Protein AF-A0A1I7X9Y7-F1 (afdb_monomer_lite)

Structure (mmCIF, N/CA/C/O backbone):
data_AF-A0A1I7X9Y7-F1
#
_entry.id   AF-A0A1I7X9Y7-F1
#
loop_
_atom_site.group_PDB
_atom_site.id
_atom_site.type_symbol
_atom_site.label_atom_id
_atom_site.label_alt_id
_atom_site.label_comp_id
_atom_site.label_asym_id
_atom_site.label_entity_id
_atom_site.label_seq_id
_atom_site.pdbx_PDB_ins_code
_a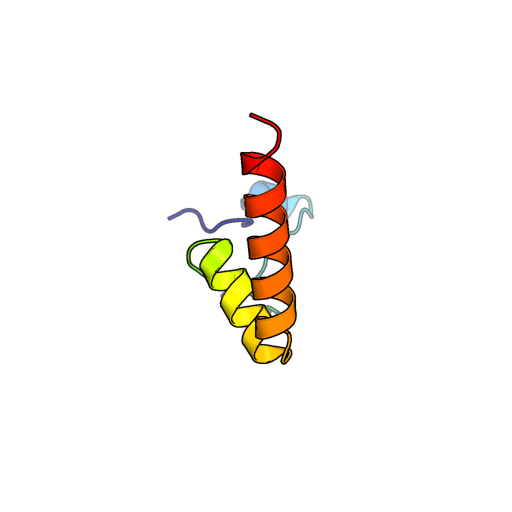tom_site.Cartn_x
_atom_site.Cartn_y
_atom_site.Cartn_z
_atom_site.occupancy
_atom_site.B_iso_or_equiv
_atom_site.auth_seq_id
_atom_site.auth_comp_id
_atom_site.auth_asym_id
_atom_site.auth_atom_id
_atom_site.pdbx_PDB_model_num
ATOM 1 N N . MET A 1 1 ? 13.037 14.897 -7.442 1.00 54.88 1 MET A N 1
ATOM 2 C CA . MET A 1 1 ? 12.238 14.334 -6.336 1.00 54.88 1 MET A CA 1
ATOM 3 C C . MET A 1 1 ? 12.665 12.895 -6.187 1.00 54.88 1 MET A C 1
ATOM 5 O O . MET A 1 1 ? 12.757 12.216 -7.200 1.00 54.88 1 MET A O 1
ATOM 9 N N . GLU A 1 2 ? 12.999 12.477 -4.975 1.00 70.56 2 GLU A N 1
ATOM 10 C CA . GLU A 1 2 ? 13.254 11.070 -4.677 1.00 70.56 2 GLU A CA 1
ATOM 11 C C . GLU A 1 2 ? 11.904 10.347 -4.612 1.00 70.56 2 GLU A C 1
ATOM 13 O O . GLU A 1 2 ? 10.997 10.772 -3.896 1.00 70.56 2 GLU A O 1
ATOM 18 N N . GLU A 1 3 ? 11.732 9.323 -5.440 1.00 84.12 3 GLU A N 1
ATOM 19 C CA . GLU A 1 3 ? 10.549 8.464 -5.438 1.00 84.12 3 GLU A CA 1
ATOM 20 C C . GLU A 1 3 ? 10.749 7.361 -4.388 1.00 84.12 3 GLU A C 1
ATOM 22 O O . GLU A 1 3 ? 11.792 6.707 -4.355 1.00 84.12 3 GLU A O 1
ATOM 27 N N . VAL A 1 4 ? 9.758 7.145 -3.519 1.00 86.00 4 VAL A N 1
ATOM 28 C CA . VAL A 1 4 ? 9.852 6.169 -2.421 1.00 86.00 4 VAL A CA 1
ATOM 29 C C . VAL A 1 4 ? 10.156 4.760 -2.931 1.00 86.00 4 VAL A C 1
ATOM 31 O O . VAL A 1 4 ? 9.530 4.275 -3.869 1.00 86.00 4 VAL A O 1
ATOM 34 N N . GLY A 1 5 ? 11.123 4.083 -2.315 1.00 88.62 5 GLY A N 1
ATOM 35 C CA . GLY A 1 5 ? 11.506 2.723 -2.699 1.00 88.62 5 GLY A CA 1
ATOM 36 C C . GLY A 1 5 ? 12.269 2.614 -4.024 1.00 88.62 5 GLY A C 1
ATOM 37 O O . GLY A 1 5 ? 12.541 1.495 -4.461 1.00 88.62 5 GLY A O 1
ATOM 38 N N . ARG A 1 6 ? 12.657 3.732 -4.658 1.00 90.06 6 ARG A N 1
ATOM 39 C CA . ARG A 1 6 ? 13.703 3.712 -5.688 1.00 90.06 6 ARG A CA 1
ATOM 40 C C . ARG A 1 6 ? 15.053 3.413 -5.060 1.00 90.06 6 ARG A C 1
ATOM 42 O O . ARG A 1 6 ? 15.348 3.833 -3.950 1.00 90.06 6 ARG A O 1
ATOM 49 N N . VAL A 1 7 ? 15.887 2.730 -5.829 1.00 89.12 7 VAL A N 1
ATOM 50 C CA . VAL A 1 7 ? 17.299 2.517 -5.508 1.00 89.12 7 VAL A CA 1
ATOM 51 C C . VAL A 1 7 ? 18.158 3.312 -6.481 1.00 89.12 7 VAL A C 1
ATOM 53 O O . VAL A 1 7 ? 17.781 3.481 -7.648 1.00 89.12 7 VAL A O 1
ATOM 56 N N . GLY A 1 8 ? 19.294 3.807 -5.996 1.00 86.69 8 GLY A N 1
ATOM 57 C CA . GLY A 1 8 ? 20.245 4.562 -6.797 1.00 86.69 8 GLY A CA 1
ATOM 58 C C . GLY A 1 8 ? 20.938 3.706 -7.857 1.00 86.69 8 GLY A C 1
ATOM 59 O O . GLY A 1 8 ? 20.854 2.476 -7.882 1.00 86.69 8 GLY A O 1
ATOM 60 N N . SER A 1 9 ? 21.638 4.373 -8.773 1.00 86.00 9 SER A N 1
ATOM 61 C CA . SER A 1 9 ? 22.311 3.711 -9.896 1.00 86.00 9 SER A CA 1
ATOM 62 C C . SER A 1 9 ? 23.422 2.756 -9.448 1.00 86.00 9 SER A C 1
ATOM 64 O O . SER A 1 9 ? 23.689 1.767 -10.127 1.00 86.00 9 SER A O 1
ATOM 66 N N . TYR A 1 10 ? 24.070 3.038 -8.312 1.00 88.44 10 TYR A N 1
ATOM 67 C CA . TYR A 1 10 ? 25.109 2.171 -7.759 1.00 88.44 10 TYR A CA 1
ATOM 68 C C . TYR A 1 10 ? 24.506 0.850 -7.276 1.00 88.44 10 TYR A C 1
ATOM 70 O O . TYR A 1 10 ? 24.948 -0.217 -7.697 1.00 88.44 10 TYR A O 1
ATOM 78 N N . GLU A 1 11 ? 23.449 0.923 -6.471 1.00 89.12 11 GLU A N 1
ATOM 79 C CA . GLU A 1 11 ? 22.714 -0.230 -5.961 1.00 89.12 11 GLU A CA 1
ATOM 80 C C . GLU A 1 11 ? 22.191 -1.102 -7.109 1.00 89.12 11 GLU A C 1
ATOM 82 O O . GLU A 1 11 ? 22.379 -2.319 -7.096 1.00 89.12 11 GLU A O 1
ATOM 87 N N . GLN A 1 12 ? 21.639 -0.480 -8.157 1.00 85.38 12 GLN A N 1
ATOM 88 C CA . GLN A 1 12 ? 21.213 -1.196 -9.364 1.00 85.38 12 GLN A CA 1
ATOM 89 C C . GLN A 1 12 ? 22.376 -1.924 -10.047 1.00 85.38 12 GLN A C 1
ATOM 91 O O . GLN A 1 12 ? 22.222 -3.070 -10.470 1.00 85.38 12 GLN A O 1
ATOM 96 N N . SER A 1 13 ? 23.552 -1.294 -10.134 1.00 88.31 13 SER A N 1
ATOM 97 C CA . SER A 1 13 ? 24.722 -1.881 -10.804 1.00 88.31 13 SER A CA 1
ATOM 98 C C . SER A 1 13 ? 25.309 -3.098 -10.081 1.00 88.31 13 SER A C 1
ATOM 100 O O . SER A 1 13 ? 25.930 -3.941 -10.725 1.00 88.31 13 SER A O 1
ATOM 102 N N . ILE A 1 14 ? 25.069 -3.227 -8.772 1.00 93.94 14 ILE A N 1
ATOM 103 C CA . ILE A 1 14 ? 25.432 -4.412 -7.977 1.00 93.94 14 ILE A CA 1
ATOM 104 C C . ILE A 1 14 ? 24.261 -5.397 -7.809 1.00 93.94 14 ILE A C 1
ATOM 106 O O . ILE A 1 14 ? 24.353 -6.339 -7.024 1.00 93.94 14 ILE A O 1
ATOM 110 N N . GLY A 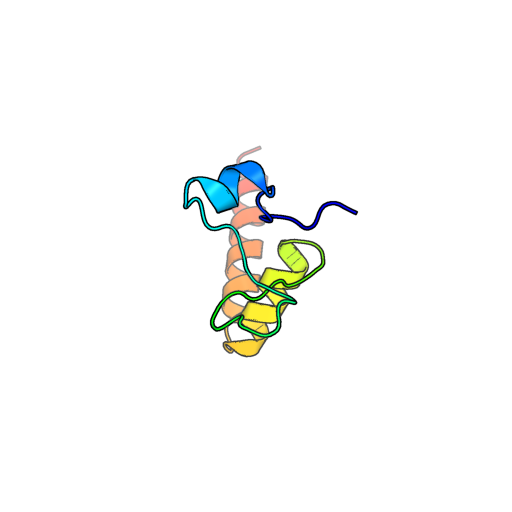1 15 ? 23.168 -5.205 -8.556 1.00 85.50 15 GLY A N 1
ATOM 111 C CA . GLY A 1 15 ? 22.038 -6.135 -8.621 1.00 85.50 15 GLY A CA 1
ATOM 112 C C . GLY A 1 15 ? 20.963 -5.944 -7.550 1.00 85.50 15 GLY A C 1
ATOM 113 O O . GLY A 1 15 ? 20.080 -6.792 -7.430 1.00 85.50 15 GLY A O 1
ATOM 114 N N . ILE A 1 16 ? 20.991 -4.854 -6.779 1.00 88.31 16 ILE A N 1
ATOM 115 C CA . ILE A 1 16 ? 19.899 -4.520 -5.859 1.00 88.31 16 ILE A CA 1
ATOM 116 C C . ILE A 1 16 ? 18.755 -3.913 -6.671 1.00 88.31 16 ILE A C 1
ATOM 118 O O . ILE A 1 16 ? 18.926 -2.910 -7.364 1.00 88.31 16 ILE A O 1
ATOM 122 N N . GLN A 1 17 ? 17.568 -4.505 -6.563 1.00 85.06 17 GLN A N 1
ATOM 123 C CA . GLN A 1 17 ? 16.375 -4.030 -7.254 1.00 85.06 17 GLN A CA 1
ATOM 124 C C . GLN A 1 17 ? 15.441 -3.301 -6.281 1.00 85.06 17 GLN A C 1
ATOM 126 O O . GLN A 1 17 ? 15.017 -3.867 -5.276 1.00 85.06 17 GLN A O 1
ATOM 131 N N . GLY A 1 18 ? 15.122 -2.045 -6.590 1.00 90.94 18 GLY A N 1
ATOM 132 C CA . GLY A 1 18 ? 14.081 -1.277 -5.904 1.00 90.94 18 GLY A CA 1
ATOM 133 C C . GLY A 1 18 ? 12.710 -1.465 -6.547 1.00 90.94 18 GLY A C 1
ATOM 134 O O . GLY A 1 18 ? 12.530 -2.304 -7.428 1.00 90.94 18 GLY A O 1
ATOM 135 N N . LEU A 1 19 ? 11.748 -0.646 -6.134 1.00 92.81 19 LEU A N 1
ATOM 136 C CA . LEU A 1 19 ? 10.414 -0.628 -6.722 1.00 92.81 19 LEU A CA 1
ATOM 137 C C . LEU A 1 19 ? 10.440 -0.033 -8.137 1.00 92.81 19 LEU A C 1
ATOM 139 O O . LEU A 1 19 ? 11.121 0.960 -8.423 1.00 92.81 19 LEU A O 1
ATOM 143 N N . CYS A 1 20 ? 9.665 -0.639 -9.030 1.00 92.06 20 CYS A N 1
ATOM 144 C CA . CYS A 1 20 ? 9.635 -0.319 -10.451 1.00 92.06 20 CYS A CA 1
ATOM 145 C C . CYS A 1 20 ? 8.399 0.484 -10.882 1.00 92.06 20 CYS A C 1
ATOM 147 O O . CYS A 1 20 ? 8.252 0.733 -12.077 1.00 92.06 20 CYS A O 1
ATOM 149 N N . TYR A 1 21 ? 7.522 0.922 -9.969 1.00 92.88 21 TYR A N 1
ATOM 150 C CA . TYR A 1 21 ? 6.338 1.708 -10.344 1.00 92.88 21 TYR A CA 1
ATOM 151 C C . TYR A 1 21 ? 6.721 2.937 -11.191 1.00 92.88 21 TYR A C 1
ATOM 153 O O . TYR A 1 21 ? 7.788 3.529 -11.026 1.00 92.88 21 TYR A O 1
ATOM 161 N N . GLY A 1 22 ? 5.887 3.281 -12.175 1.00 89.44 22 GLY A N 1
ATOM 162 C CA . GLY A 1 22 ? 6.169 4.363 -13.128 1.00 89.44 22 GLY A CA 1
ATOM 163 C C . GLY A 1 22 ? 7.206 4.046 -14.220 1.00 89.44 22 GLY A C 1
ATOM 164 O O . GLY A 1 22 ? 7.355 4.848 -15.138 1.00 89.44 22 GLY A O 1
ATOM 165 N N . LEU A 1 23 ? 7.894 2.895 -14.183 1.00 89.38 23 LEU A N 1
ATOM 166 C CA . LEU A 1 23 ? 8.748 2.441 -15.290 1.00 89.38 23 LEU A CA 1
ATOM 167 C C . LEU A 1 23 ? 7.960 1.643 -16.331 1.00 89.38 23 LEU A C 1
ATOM 169 O O . LEU A 1 23 ? 6.978 0.971 -16.017 1.00 89.38 23 LEU A O 1
ATOM 173 N N . LYS A 1 24 ? 8.435 1.678 -17.581 1.00 90.62 24 LYS A N 1
ATOM 174 C CA . LYS A 1 24 ? 7.798 1.014 -18.730 1.00 90.62 24 LYS A CA 1
ATOM 175 C C . LYS A 1 24 ? 7.741 -0.514 -18.597 1.00 90.62 24 LYS A C 1
ATOM 177 O O . LYS A 1 24 ? 6.843 -1.138 -19.148 1.00 90.62 24 LYS A O 1
ATOM 182 N N . ASP A 1 25 ? 8.707 -1.109 -17.911 1.00 87.25 25 ASP A N 1
ATOM 183 C CA . ASP A 1 25 ? 8.855 -2.552 -17.713 1.00 87.25 25 ASP A CA 1
ATOM 184 C C . ASP A 1 25 ? 8.324 -3.039 -16.355 1.00 87.25 25 ASP A C 1
ATOM 186 O O . ASP A 1 25 ? 8.506 -4.207 -16.005 1.00 87.25 25 ASP A O 1
ATOM 190 N N . ASN A 1 26 ? 7.630 -2.177 -15.605 1.00 92.12 26 ASN A N 1
ATOM 191 C CA . ASN A 1 26 ? 6.972 -2.557 -14.364 1.00 92.12 26 ASN A CA 1
ATOM 192 C C . ASN A 1 26 ? 5.920 -3.648 -14.596 1.00 92.12 26 ASN A C 1
ATOM 194 O O . ASN A 1 26 ? 5.023 -3.497 -15.424 1.00 92.12 26 ASN A O 1
ATOM 198 N N . LYS A 1 27 ? 5.992 -4.727 -13.813 1.00 94.31 27 LYS A N 1
ATOM 199 C CA . LYS A 1 27 ? 5.057 -5.858 -13.917 1.00 94.31 27 LYS A CA 1
ATOM 200 C C . LYS A 1 27 ? 4.129 -6.012 -12.719 1.00 94.31 27 LYS A C 1
ATOM 202 O O . LYS A 1 27 ? 3.163 -6.759 -12.822 1.00 94.31 27 LYS A O 1
ATOM 207 N N . ARG A 1 28 ? 4.450 -5.393 -11.578 1.00 94.56 28 ARG A N 1
ATOM 208 C CA . ARG A 1 28 ? 3.791 -5.727 -10.304 1.00 94.56 28 ARG A CA 1
ATOM 209 C C . ARG A 1 28 ? 3.715 -4.592 -9.289 1.00 94.56 28 ARG A C 1
ATOM 211 O O . ARG A 1 28 ? 2.870 -4.655 -8.405 1.00 94.56 28 ARG A O 1
ATOM 218 N N . ASP A 1 29 ? 4.594 -3.596 -9.370 1.00 94.88 29 ASP A N 1
ATOM 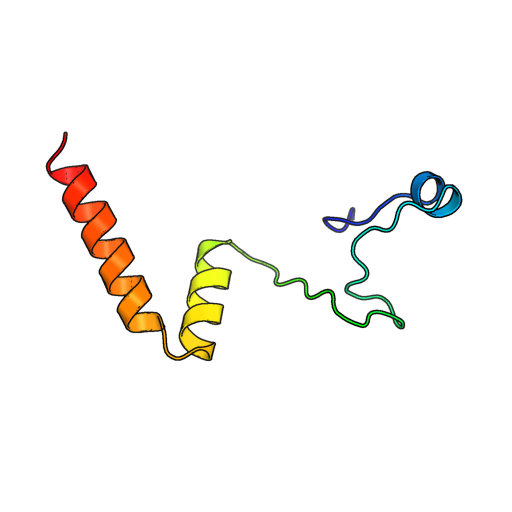219 C CA . ASP A 1 29 ? 4.712 -2.613 -8.297 1.00 94.88 29 ASP A CA 1
ATOM 220 C C . ASP A 1 29 ? 3.679 -1.502 -8.505 1.00 94.88 29 ASP A C 1
ATOM 222 O O . ASP A 1 29 ? 3.672 -0.828 -9.536 1.00 94.88 29 ASP A O 1
ATOM 226 N N . VAL A 1 30 ? 2.803 -1.294 -7.528 1.00 93.69 30 VAL A N 1
ATOM 227 C CA . VAL A 1 30 ? 1.801 -0.223 -7.544 1.00 93.69 30 VAL A CA 1
ATOM 228 C C . VAL A 1 30 ? 2.128 0.759 -6.432 1.00 93.69 30 VAL A C 1
ATOM 230 O O . VAL A 1 30 ? 2.335 0.360 -5.289 1.00 93.69 30 VAL A O 1
ATOM 233 N N . PHE A 1 31 ? 2.161 2.047 -6.768 1.00 93.50 31 PHE A N 1
ATOM 234 C CA . PHE A 1 31 ? 2.292 3.117 -5.788 1.00 93.50 31 PHE A CA 1
ATOM 235 C C . PHE A 1 31 ? 0.988 3.901 -5.705 1.00 93.50 31 PHE A C 1
ATOM 237 O O . PHE A 1 31 ? 0.567 4.529 -6.678 1.00 93.50 31 PHE A O 1
ATOM 244 N N . TRP A 1 32 ? 0.362 3.865 -4.533 1.00 94.00 32 TRP A N 1
ATOM 245 C CA . TRP A 1 32 ? -0.782 4.703 -4.206 1.00 94.00 32 TRP A CA 1
ATOM 246 C C . TRP A 1 32 ? -0.294 5.887 -3.365 1.00 94.00 32 TRP A C 1
ATOM 248 O O . TRP A 1 32 ? 0.343 5.706 -2.328 1.00 94.00 32 TRP A O 1
ATOM 258 N N . ARG A 1 33 ? -0.538 7.110 -3.845 1.00 92.75 33 ARG A N 1
ATOM 259 C CA . ARG A 1 33 ? -0.049 8.342 -3.214 1.00 92.75 33 ARG A CA 1
ATOM 260 C C . ARG A 1 33 ? -1.122 8.935 -2.304 1.00 92.75 33 ARG A C 1
ATOM 262 O O . ARG A 1 33 ? -2.184 9.300 -2.796 1.00 92.75 33 ARG A O 1
ATOM 269 N N . GLY A 1 34 ? -0.792 9.150 -1.033 1.00 93.25 34 GLY A N 1
ATOM 270 C CA . GLY A 1 34 ? -1.671 9.788 -0.050 1.00 93.25 34 GLY A CA 1
ATOM 271 C C . GLY A 1 34 ? -1.324 9.354 1.373 1.00 93.25 34 GLY A C 1
ATOM 272 O O . GLY A 1 34 ? -0.195 8.924 1.618 1.00 93.25 34 GLY A O 1
ATOM 273 N N . SER A 1 35 ? -2.280 9.469 2.299 1.00 96.62 35 SER A N 1
ATOM 274 C CA . SER A 1 35 ? -2.137 8.947 3.663 1.00 96.62 35 SER A CA 1
ATOM 275 C C . SER A 1 35 ? -2.383 7.435 3.711 1.00 96.62 35 SER A C 1
ATOM 277 O O . SER A 1 35 ? -3.157 6.900 2.918 1.00 96.62 35 SER A O 1
ATOM 279 N N . CYS A 1 36 ? -1.753 6.726 4.649 1.00 96.06 36 CYS A N 1
ATOM 280 C CA . CYS A 1 36 ? -2.002 5.291 4.802 1.00 96.06 36 CYS A CA 1
ATOM 281 C C . CYS A 1 36 ? -3.487 4.991 5.064 1.00 96.06 36 CYS A C 1
ATOM 283 O O . CYS A 1 36 ? -4.015 4.051 4.477 1.00 96.06 36 CYS A O 1
ATOM 285 N N . ASP A 1 37 ? -4.158 5.811 5.877 1.00 97.25 37 ASP A N 1
ATOM 286 C CA . ASP A 1 37 ? -5.564 5.617 6.244 1.00 97.25 37 ASP A CA 1
ATOM 287 C C . ASP A 1 37 ? -6.485 5.707 5.023 1.00 97.25 37 ASP A C 1
ATOM 289 O O . ASP A 1 37 ? -7.311 4.822 4.805 1.00 97.25 37 ASP A O 1
ATOM 293 N N . ASP A 1 38 ? -6.303 6.724 4.178 1.00 97.31 38 ASP A N 1
ATOM 294 C CA . ASP A 1 38 ? -7.078 6.886 2.943 1.00 97.31 38 ASP A CA 1
ATOM 295 C C . ASP A 1 38 ? -6.839 5.717 1.974 1.00 97.31 38 ASP A C 1
ATOM 297 O O . ASP A 1 38 ? -7.774 5.207 1.353 1.00 97.31 38 ASP A O 1
ATOM 301 N N . GLY A 1 39 ? -5.584 5.271 1.853 1.00 97.50 39 GLY A N 1
ATOM 302 C CA . GLY A 1 39 ? -5.212 4.158 0.984 1.00 97.50 39 GLY A CA 1
ATOM 303 C C . GLY A 1 39 ? -5.822 2.834 1.440 1.00 97.50 39 GLY A C 1
ATOM 304 O O . GLY A 1 39 ? -6.346 2.083 0.618 1.00 97.50 39 GLY A O 1
ATOM 305 N N . VAL A 1 40 ? -5.801 2.565 2.748 1.00 97.94 40 VAL A N 1
ATOM 306 C CA . VAL A 1 40 ? -6.400 1.363 3.343 1.00 97.94 40 VAL A CA 1
ATOM 307 C C . VAL A 1 40 ? -7.924 1.408 3.250 1.00 97.94 40 VAL A C 1
ATOM 309 O O . VAL A 1 40 ? -8.515 0.409 2.844 1.00 97.94 40 VAL A O 1
ATOM 312 N N . ARG A 1 41 ? -8.564 2.553 3.530 1.00 98.19 41 ARG A N 1
ATOM 313 C CA . ARG A 1 41 ? -10.018 2.718 3.345 1.00 98.19 41 ARG A CA 1
ATOM 314 C C . ARG A 1 41 ? -10.422 2.459 1.898 1.00 98.19 41 ARG A C 1
ATOM 316 O O . ARG A 1 41 ? -11.324 1.667 1.648 1.00 98.19 41 ARG A O 1
ATOM 323 N N . ARG A 1 42 ? -9.702 3.044 0.937 1.00 98.00 42 ARG A N 1
ATOM 324 C CA . ARG A 1 42 ? -9.987 2.837 -0.487 1.00 98.00 42 ARG A CA 1
ATOM 325 C C . ARG A 1 42 ? -9.796 1.384 -0.920 1.00 98.00 42 ARG A C 1
ATOM 327 O O . ARG A 1 42 ? -10.554 0.891 -1.751 1.00 98.00 42 ARG A O 1
ATOM 334 N N . LEU A 1 43 ? -8.776 0.709 -0.393 1.00 98.25 43 LEU A N 1
ATOM 335 C CA . LEU A 1 43 ? -8.553 -0.707 -0.663 1.00 98.25 43 LEU A CA 1
ATOM 336 C C . LEU A 1 43 ? -9.677 -1.572 -0.078 1.00 98.25 43 LEU A C 1
ATOM 338 O O . LEU A 1 43 ? -10.126 -2.489 -0.756 1.00 98.25 43 LEU A O 1
ATOM 342 N N . ALA A 1 44 ? -10.147 -1.265 1.133 1.00 98.50 44 ALA A N 1
ATOM 343 C CA . ALA A 1 44 ? -11.249 -1.980 1.769 1.00 98.50 44 ALA A CA 1
ATOM 344 C C . ALA A 1 44 ? -12.554 -1.845 0.971 1.00 98.50 44 ALA A C 1
ATOM 346 O O . ALA A 1 44 ? -13.172 -2.863 0.688 1.00 98.50 44 ALA A O 1
ATOM 347 N N . GLU A 1 45 ? -12.903 -0.640 0.505 1.00 98.31 45 GLU A N 1
ATOM 348 C CA . GLU A 1 45 ? -14.062 -0.424 -0.385 1.00 98.31 45 GLU A CA 1
ATOM 349 C C . GLU A 1 45 ? -13.992 -1.270 -1.665 1.00 98.31 45 GLU A C 1
ATOM 351 O O . GLU A 1 45 ? -14.999 -1.745 -2.170 1.00 98.31 45 GLU A O 1
ATOM 356 N N . MET A 1 46 ? -12.798 -1.449 -2.240 1.00 98.44 46 MET A N 1
ATOM 357 C CA . MET A 1 46 ? -12.630 -2.250 -3.459 1.00 98.44 46 MET A CA 1
ATOM 358 C C . MET A 1 46 ? -12.749 -3.759 -3.222 1.00 98.44 46 MET A C 1
ATOM 360 O O . MET A 1 46 ? -12.886 -4.515 -4.185 1.00 98.44 46 MET A O 1
ATOM 364 N N . LEU A 1 47 ? -12.614 -4.190 -1.971 1.00 98.44 47 LEU A N 1
ATOM 365 C CA . LEU A 1 47 ? -12.699 -5.582 -1.543 1.00 98.44 47 LEU A CA 1
ATOM 366 C C . LEU A 1 47 ? -14.041 -5.895 -0.863 1.00 98.44 47 LEU A C 1
ATOM 368 O O . LEU A 1 47 ? -14.209 -7.021 -0.400 1.00 98.44 47 LEU A O 1
ATOM 372 N N . ASP A 1 48 ? -14.963 -4.926 -0.811 1.00 98.50 48 ASP A N 1
ATOM 373 C CA . ASP A 1 48 ? -16.227 -4.979 -0.064 1.00 98.50 48 ASP A CA 1
ATOM 374 C C . ASP A 1 48 ? -16.016 -5.256 1.447 1.00 98.50 48 ASP A C 1
ATOM 376 O O . ASP A 1 48 ? -16.764 -6.002 2.081 1.00 98.50 48 ASP A O 1
ATOM 380 N N . TRP A 1 49 ? -14.939 -4.706 2.026 1.00 98.69 49 TRP A N 1
ATOM 381 C CA . TRP A 1 49 ? -14.539 -4.857 3.439 1.00 98.69 49 TRP A CA 1
ATOM 382 C C . TRP A 1 49 ? -14.703 -3.574 4.263 1.00 98.69 49 TRP A C 1
ATOM 384 O O . TRP A 1 49 ? -14.260 -3.505 5.410 1.00 98.69 49 TRP A O 1
ATOM 394 N N . GLU A 1 50 ? -15.283 -2.520 3.696 1.00 98.31 50 GLU A N 1
ATOM 395 C CA . GLU A 1 50 ? -15.352 -1.199 4.319 1.00 98.31 50 GLU A CA 1
ATOM 396 C C .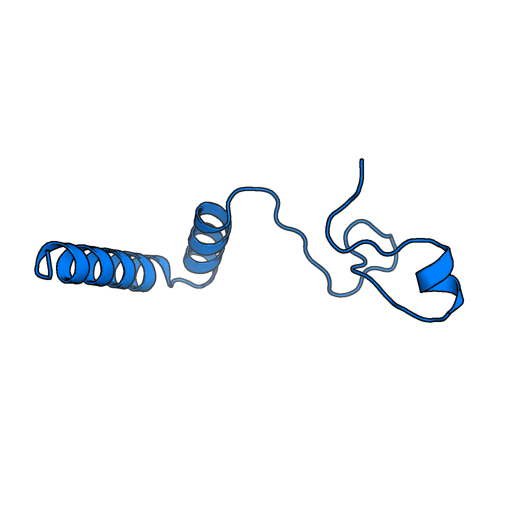 GLU A 1 50 ? -16.072 -1.214 5.674 1.00 98.31 50 GLU A C 1
ATOM 398 O O . GLU A 1 50 ? -15.602 -0.591 6.625 1.00 98.31 50 GLU A O 1
ATOM 403 N N . HIS A 1 51 ? -17.155 -1.984 5.798 1.00 98.31 51 HIS A N 1
ATOM 404 C CA . HIS A 1 51 ? -17.921 -2.080 7.040 1.00 98.31 51 HIS A CA 1
ATOM 405 C C . HIS A 1 51 ? -17.176 -2.847 8.136 1.00 98.31 51 HIS A C 1
ATOM 407 O O . HIS A 1 51 ? -17.181 -2.416 9.290 1.00 98.31 51 HIS A O 1
ATOM 413 N N . ASP A 1 52 ? -16.488 -3.932 7.774 1.00 98.50 52 ASP A N 1
ATOM 414 C CA . ASP A 1 52 ? -15.667 -4.708 8.708 1.00 98.50 52 ASP A CA 1
ATOM 415 C C . ASP A 1 52 ? -14.503 -3.856 9.241 1.00 98.50 52 ASP A C 1
ATOM 417 O O . ASP A 1 52 ? -14.197 -3.872 10.436 1.00 98.50 52 ASP A O 1
ATOM 421 N N . LEU A 1 53 ? -13.873 -3.062 8.366 1.00 98.31 53 LEU A N 1
ATOM 422 C CA . LEU A 1 53 ? -12.809 -2.138 8.751 1.00 98.31 53 LEU A CA 1
ATOM 423 C C . LEU A 1 53 ? -13.323 -1.026 9.679 1.00 98.31 53 LEU A C 1
ATOM 425 O O . LEU A 1 53 ? -12.671 -0.721 10.679 1.00 98.31 53 LEU A O 1
ATOM 429 N N . ASP A 1 54 ? -14.475 -0.425 9.372 1.00 98.06 54 ASP A N 1
ATOM 430 C CA . ASP A 1 54 ? -15.069 0.623 10.208 1.00 98.06 54 ASP A CA 1
ATOM 431 C C . ASP A 1 54 ? -15.430 0.099 11.607 1.00 98.06 54 ASP A C 1
ATOM 433 O O . ASP A 1 54 ? -15.131 0.761 12.607 1.00 98.06 54 ASP A O 1
ATOM 437 N N . GLN A 1 55 ? -15.999 -1.109 11.694 1.00 98.12 55 GLN A N 1
ATOM 438 C CA . GLN A 1 55 ? -16.292 -1.754 12.974 1.00 98.12 55 GLN A CA 1
ATOM 439 C C . GLN A 1 55 ? -15.010 -1.983 13.788 1.00 98.12 55 GLN A C 1
ATOM 441 O O . GLN A 1 55 ? -14.950 -1.603 14.959 1.00 98.12 55 GLN A O 1
ATOM 446 N N . LEU A 1 56 ? -13.963 -2.535 13.166 1.00 97.62 56 LEU A N 1
ATOM 447 C CA . LEU A 1 56 ? -12.686 -2.802 13.833 1.00 97.62 56 LEU A CA 1
ATOM 448 C C . LEU A 1 56 ? -12.046 -1.525 14.400 1.00 97.62 56 LEU A C 1
ATOM 450 O O . LEU A 1 56 ? -11.520 -1.518 15.515 1.00 97.62 56 LEU A O 1
ATOM 454 N N . ILE A 1 57 ? -12.093 -0.428 13.641 1.00 96.81 57 ILE A N 1
ATOM 455 C CA . ILE A 1 57 ? -11.578 0.875 14.076 1.00 96.81 57 ILE A CA 1
ATOM 456 C C . ILE A 1 57 ? -12.363 1.386 15.292 1.00 96.81 57 ILE A C 1
ATOM 458 O O . ILE A 1 57 ? -11.760 1.838 16.269 1.00 96.81 57 ILE A O 1
ATOM 462 N N . GLN A 1 58 ? -13.695 1.304 15.252 1.00 96.81 58 GLN A N 1
ATOM 463 C CA . GLN A 1 58 ? -14.554 1.754 16.346 1.00 96.81 58 GLN A CA 1
ATOM 464 C C . GLN A 1 58 ? -14.314 0.953 17.633 1.00 96.81 58 GLN A C 1
ATOM 466 O O . GLN A 1 58 ? -14.186 1.547 18.705 1.00 96.81 58 GLN A O 1
ATOM 471 N N . GLU A 1 59 ? -14.209 -0.373 17.530 1.00 96.31 59 GLU A N 1
ATOM 472 C CA . GLU A 1 59 ? -13.875 -1.249 18.658 1.00 96.31 59 GLU A CA 1
ATOM 473 C C . GLU A 1 59 ? -12.509 -0.882 19.258 1.00 96.31 59 GLU A C 1
ATOM 475 O O . GLU A 1 59 ? -12.375 -0.751 20.476 1.00 96.31 59 GLU A O 1
ATOM 480 N N . GLY A 1 60 ? -11.508 -0.631 18.409 1.00 94.38 60 GLY A N 1
ATOM 481 C CA . GLY A 1 60 ? -10.174 -0.217 18.842 1.00 94.38 60 GLY A CA 1
ATOM 482 C C . GLY A 1 60 ? -10.151 1.116 19.601 1.00 94.38 60 GLY A C 1
ATOM 483 O O . GLY A 1 60 ? -9.424 1.242 20.589 1.00 94.38 60 GLY A O 1
ATOM 484 N N . TYR A 1 61 ? -10.943 2.107 19.176 1.00 93.81 61 TYR A N 1
ATOM 485 C CA . TYR A 1 61 ? -11.073 3.376 19.904 1.00 93.81 61 TYR A CA 1
ATOM 486 C C . TYR A 1 61 ? -11.815 3.208 21.229 1.00 93.81 61 TYR A C 1
ATOM 488 O O . TYR A 1 61 ? -11.330 3.678 22.253 1.00 93.81 61 TYR A O 1
ATOM 496 N N . TYR A 1 62 ? -12.933 2.477 21.229 1.00 90.75 62 TYR A N 1
ATOM 497 C CA . TYR A 1 62 ? -13.700 2.216 22.445 1.00 90.75 62 TYR A CA 1
ATOM 498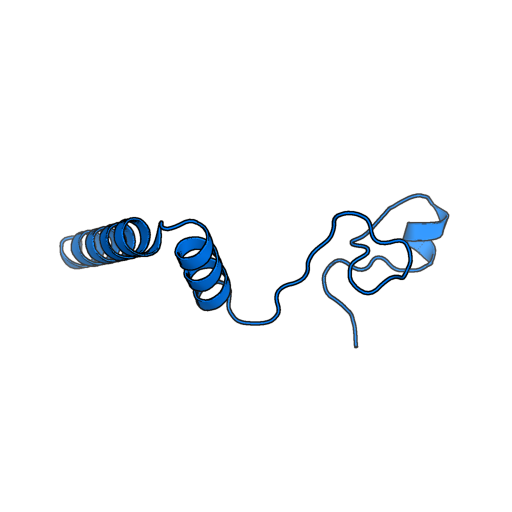 C C . TYR A 1 62 ? -12.848 1.542 23.526 1.00 90.75 62 TYR A C 1
ATOM 500 O O . TYR A 1 62 ? -12.853 1.974 24.675 1.00 90.75 62 TYR A O 1
ATOM 508 N N . HIS A 1 63 ? -12.070 0.519 23.160 1.00 86.62 63 HIS A N 1
ATOM 509 C CA . HIS A 1 63 ? -11.183 -0.153 24.109 1.00 86.62 63 HIS A CA 1
ATOM 510 C C . HIS A 1 63 ? -10.078 0.760 24.637 1.00 86.62 63 HIS A C 1
ATOM 512 O O . HIS A 1 63 ? -9.786 0.720 25.828 1.00 86.62 63 HIS A O 1
ATOM 518 N N . LYS A 1 64 ? -9.509 1.628 23.790 1.00 82.31 64 LYS A N 1
ATOM 519 C CA . LYS A 1 64 ? -8.548 2.628 24.262 1.00 82.31 64 LYS A CA 1
ATOM 520 C C . LYS A 1 64 ? -9.152 3.553 25.306 1.00 82.31 64 LYS A C 1
ATOM 522 O O . LYS A 1 64 ? -8.483 3.802 26.294 1.00 82.31 64 LYS A O 1
ATOM 527 N N . ASP A 1 65 ? -10.371 4.039 25.094 1.00 77.06 65 ASP A N 1
ATOM 528 C CA . ASP A 1 65 ? -11.002 5.039 25.964 1.00 77.06 65 ASP A CA 1
ATOM 529 C C . ASP A 1 65 ? -11.463 4.470 27.319 1.00 77.06 65 ASP A C 1
ATOM 531 O O . ASP A 1 65 ? -11.624 5.222 28.277 1.00 77.06 65 ASP A O 1
ATOM 535 N N . VAL A 1 66 ? -11.675 3.154 27.416 1.00 71.25 66 VAL A N 1
ATOM 536 C CA . VAL A 1 66 ? -12.057 2.471 28.667 1.00 71.25 66 VAL A CA 1
ATOM 537 C C . VAL A 1 66 ? -10.840 2.150 29.550 1.00 71.25 66 VAL A C 1
ATOM 539 O O . VAL A 1 66 ? -10.990 2.020 30.764 1.00 71.25 66 VAL A O 1
ATOM 542 N N . ASP A 1 67 ? -9.645 2.059 28.961 1.00 60.00 67 ASP A N 1
ATOM 543 C CA . ASP A 1 67 ? -8.393 1.728 29.656 1.00 60.00 67 ASP A CA 1
ATOM 544 C C . ASP A 1 67 ? -7.598 2.969 30.151 1.00 60.00 67 ASP A C 1
ATOM 546 O O . ASP A 1 67 ? -6.469 2.808 30.628 1.00 60.00 67 ASP A O 1
ATOM 550 N N . VAL A 1 68 ? -8.151 4.196 30.059 1.00 53.81 68 VAL A N 1
ATOM 551 C CA . VAL A 1 68 ? -7.522 5.464 30.528 1.00 53.81 68 VAL A CA 1
ATOM 552 C C . VAL A 1 68 ? -8.158 6.0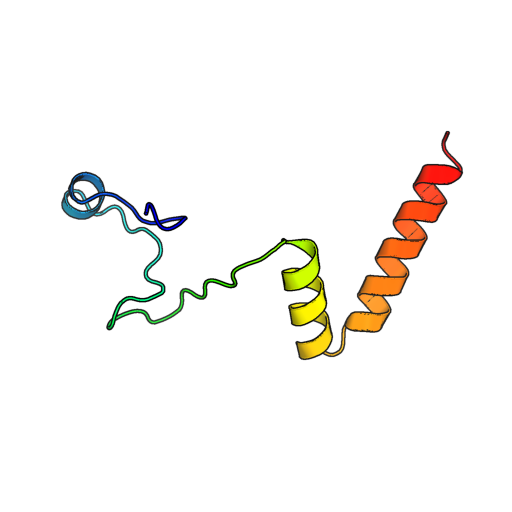11 31.804 1.00 53.81 68 VAL A C 1
ATOM 554 O O . VAL A 1 68 ? -9.404 6.062 31.885 1.00 53.81 68 VAL A O 1
#

Radius of gyration: 18.4 Å; chains: 1; bounding box: 43×20×49 Å

Organism: Heterorhabditis bacteriophora (NCBI:txid37862)

Secondary structure (DSSP, 8-state):
-PPTT---HHHHHTT-----TTSTT-SS-----S-HHHHHHHHHHHTT-HHHHHHHHHHHHHHHHH--

Foldseek 3Di:
DDDPFDDDPVCVVVPNDTAQPPHPPHDDGDDDDDDPVVVVCVVCVVVVNNVVVVVVVVVVVVVVVVVD

pLDDT: mean 90.64, std 9.61, range [53.81, 98.69]

Sequence (68 aa):
MEEVGRVGSYEQSIGIQGLCYGLKDNKRDVFWRGSCDDGVRRLAEMLDWEHDLDQLIQEGYYHKDVDV